Protein AF-A0A7K4WXD0-F1 (afdb_monomer)

Solvent-accessible surface area (backbone atoms only — not comparable to full-atom values): 5165 Å² total; per-residue (Å²): 108,67,57,66,45,69,73,45,38,76,81,36,30,72,66,87,93,30,90,50,32,66,60,41,36,52,53,52,49,53,56,41,47,51,52,48,59,37,64,50,80,82,62,88,88,57,89,71,79,76,89,52,71,77,77,78,49,58,85,47,72,58,49,72,98,80,52,41,59,35,69,40,72,38,80,95,78,67,35,23,31,67,122

Nearest PDB structures (foldseek):
  7apk-assembly1_E  TM=9.694E-01  e=3.416E-09  Homo sapiens
  7znl-assembly1_E  TM=9.694E-01  e=3.416E-09  Homo sapiens
  7znk-assembly1_E  TM=9.694E-01  e=4.445E-09  Homo sapiens

Mean predicted aligned error: 3.93 Å

Organism: NCBI:txid495162

Radius of gyration: 14.61 Å; Cα contacts (8 Å, |Δi|>4): 90; chains: 1; bounding box: 30×26×45 Å

Secondary structure (DSSP, 8-state):
-HHHHHTSGGGG--STT-TTHHHHHHHHHHHHHHHHHHHSPP-TTS-SS-SS---S-BS-S-BTTTTB---EEETTTTEEE--

Sequence (83 aa):
MESEVNVHYKELWGPKPGYQLLTNQLQRLCMVLDVYLETEPHDPSVEGPKEFPQEKMCLRLVRGPLRLKPFKFNYPQGFFSHR

Foldseek 3Di:
DCCVQPVVLVVQQPDPPRPCSVVSSVVLVVQQVLQCQCLDDDDPVDPDDRPRHNPAAEPDQADDPVRDGFSDADVVVRHTGRD

InterPro domains:
  IPR019163 THO complex, subunit 5 [PTHR13375] (1-83)

pLDDT: mean 92.98, std 4.42, range [81.88, 98.38]

Structure (mmCIF, N/CA/C/O backbone):
data_AF-A0A7K4WXD0-F1
#
_entry.id   AF-A0A7K4WXD0-F1
#
loop_
_atom_site.group_PDB
_atom_site.id
_atom_site.type_symbol
_atom_site.label_atom_id
_atom_site.label_alt_id
_atom_site.label_comp_id
_atom_site.label_asym_id
_atom_site.label_entity_id
_atom_site.label_seq_id
_atom_site.pdbx_PDB_ins_code
_atom_site.Cartn_x
_atom_site.Cartn_y
_atom_site.C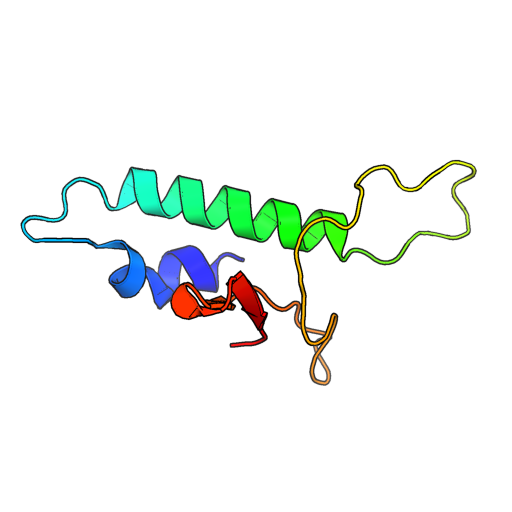artn_z
_atom_site.occupancy
_atom_site.B_iso_or_equiv
_atom_site.auth_seq_id
_atom_site.auth_comp_id
_atom_site.auth_asym_id
_atom_site.auth_atom_id
_atom_site.pdbx_PDB_model_num
ATOM 1 N N . MET A 1 1 ? -4.870 -2.116 -4.792 1.00 94.25 1 MET A N 1
ATOM 2 C CA . MET A 1 1 ? -4.812 -0.871 -3.997 1.00 94.25 1 MET A CA 1
ATOM 3 C C . MET A 1 1 ? -6.143 -0.612 -3.316 1.00 94.25 1 MET A C 1
ATOM 5 O O . MET A 1 1 ? -6.170 -0.618 -2.098 1.00 94.25 1 MET A O 1
ATOM 9 N N . GLU A 1 2 ? -7.249 -0.496 -4.056 1.00 97.31 2 GLU A N 1
ATOM 10 C CA . GLU A 1 2 ? -8.584 -0.257 -3.473 1.00 97.31 2 GLU A CA 1
ATOM 11 C C . GLU A 1 2 ? -8.957 -1.235 -2.350 1.00 97.31 2 GLU A C 1
ATOM 13 O O . GLU A 1 2 ? -9.400 -0.814 -1.286 1.00 97.31 2 GLU A O 1
ATOM 18 N N . SER A 1 3 ? -8.714 -2.537 -2.531 1.00 96.12 3 SER A N 1
ATOM 19 C CA . SER A 1 3 ? -8.980 -3.547 -1.497 1.00 96.12 3 SER A CA 1
ATOM 20 C C . SER A 1 3 ? -8.198 -3.315 -0.195 1.00 96.12 3 SER A C 1
ATOM 22 O O . SER A 1 3 ? -8.738 -3.542 0.886 1.00 96.12 3 SER A O 1
ATOM 24 N N . GL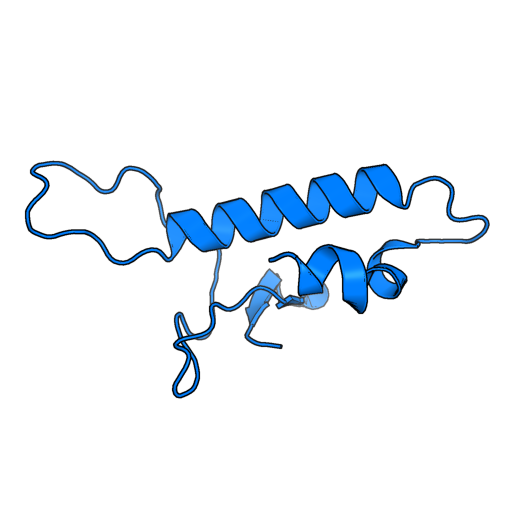U A 1 4 ? -6.960 -2.815 -0.268 1.00 96.62 4 GLU A N 1
ATOM 25 C CA . GLU A 1 4 ? -6.125 -2.504 0.907 1.00 96.62 4 GLU A CA 1
ATOM 26 C C . GLU A 1 4 ? -6.695 -1.362 1.749 1.00 96.62 4 GLU A C 1
ATOM 28 O O . GLU A 1 4 ? -6.441 -1.305 2.950 1.00 96.62 4 GLU A O 1
ATOM 33 N N . VAL A 1 5 ? -7.486 -0.479 1.137 1.00 97.44 5 VAL A N 1
ATOM 34 C CA . VAL A 1 5 ? -8.090 0.685 1.795 1.00 97.44 5 VAL A CA 1
ATOM 35 C C . VAL A 1 5 ? -9.538 0.404 2.204 1.00 97.44 5 VAL A C 1
ATOM 37 O O . VAL A 1 5 ? -9.932 0.722 3.326 1.00 97.44 5 VAL A O 1
ATOM 40 N N . ASN A 1 6 ? -10.318 -0.218 1.316 1.00 97.19 6 ASN A N 1
ATOM 41 C CA . ASN A 1 6 ? -11.769 -0.364 1.453 1.00 97.19 6 ASN A CA 1
ATOM 42 C C . ASN A 1 6 ? -12.174 -1.674 2.135 1.00 97.19 6 ASN A C 1
ATOM 44 O O . ASN A 1 6 ? -13.051 -1.676 2.992 1.00 97.19 6 ASN A O 1
ATOM 48 N N . VAL A 1 7 ? -11.535 -2.797 1.786 1.00 97.62 7 VAL A N 1
ATOM 49 C CA . VAL A 1 7 ? -11.865 -4.114 2.365 1.00 97.62 7 VAL A CA 1
ATOM 50 C C . VAL A 1 7 ? -11.131 -4.308 3.692 1.00 97.62 7 VAL A C 1
ATOM 52 O O . VAL A 1 7 ? -11.712 -4.775 4.671 1.00 97.62 7 VAL A O 1
ATOM 55 N N . HIS A 1 8 ? -9.865 -3.891 3.754 1.00 96.19 8 HIS A N 1
ATOM 56 C CA . HIS A 1 8 ? -9.009 -4.041 4.935 1.00 96.19 8 HIS A CA 1
ATOM 57 C C . HIS A 1 8 ? -9.018 -2.824 5.876 1.00 96.19 8 HIS A C 1
ATOM 59 O O . HIS A 1 8 ? -8.172 -2.721 6.762 1.00 96.19 8 HIS A O 1
ATOM 65 N N . TYR A 1 9 ? -10.015 -1.938 5.758 1.00 95.94 9 TYR A N 1
ATOM 66 C CA . TYR A 1 9 ? -10.127 -0.700 6.545 1.00 95.94 9 TYR A CA 1
ATOM 67 C C . TYR A 1 9 ? -10.099 -0.915 8.069 1.00 95.94 9 TYR A C 1
ATOM 69 O O . TYR A 1 9 ? -9.670 -0.040 8.815 1.00 95.94 9 TYR A O 1
ATOM 77 N N . LYS A 1 10 ? -10.524 -2.090 8.558 1.00 95.19 10 LYS A N 1
ATOM 78 C CA . LYS A 1 10 ? -10.499 -2.419 9.993 1.00 95.19 10 LYS A CA 1
ATOM 79 C C . LYS A 1 10 ? -9.081 -2.434 10.574 1.00 95.19 10 LYS A C 1
ATOM 81 O O . LYS A 1 10 ? -8.925 -2.136 11.753 1.00 95.19 10 LYS A O 1
ATOM 86 N N . GLU A 1 11 ? -8.059 -2.718 9.761 1.00 94.31 11 GLU A N 1
ATOM 87 C CA . GLU A 1 11 ? -6.643 -2.617 10.159 1.00 94.31 11 GLU A CA 1
ATOM 88 C C . GLU A 1 11 ? -6.225 -1.159 10.438 1.00 94.31 11 GLU A C 1
ATOM 90 O O . GLU A 1 11 ? -5.222 -0.918 11.104 1.00 94.31 11 GLU A O 1
ATOM 95 N N . LEU A 1 12 ? -6.993 -0.187 9.936 1.00 95.25 12 LEU A N 1
ATOM 96 C CA . LEU A 1 12 ? -6.702 1.248 9.968 1.00 95.25 12 LEU A CA 1
ATOM 97 C C . LEU A 1 12 ? -7.534 2.004 11.013 1.00 95.25 12 LEU A C 1
ATOM 99 O O . LEU A 1 12 ? -7.388 3.216 11.151 1.00 95.25 12 LEU A O 1
ATOM 103 N N . TRP A 1 13 ? -8.405 1.314 11.754 1.00 92.62 13 TRP A N 1
ATOM 104 C CA . TRP A 1 13 ? -9.294 1.940 12.740 1.00 92.62 13 TRP A CA 1
ATOM 105 C C . TRP A 1 13 ? -8.508 2.593 13.890 1.00 92.62 13 TRP A C 1
ATOM 107 O O . TRP A 1 13 ? -8.929 3.607 14.443 1.00 92.62 13 TRP A O 1
ATOM 117 N N . GLY A 1 14 ? -7.343 2.036 14.236 1.00 88.38 14 GLY A N 1
ATOM 118 C CA . GLY A 1 14 ? -6.566 2.479 15.390 1.00 88.38 14 GLY A CA 1
ATOM 119 C C . GLY A 1 14 ? -7.310 2.258 16.720 1.00 88.38 14 GLY A C 1
ATOM 120 O O . GLY A 1 14 ? -8.263 1.474 16.784 1.00 88.38 14 GLY A O 1
ATOM 121 N N . PRO A 1 15 ? -6.875 2.911 17.812 1.00 89.62 15 PRO A N 1
ATOM 122 C CA . PRO A 1 15 ? -7.550 2.816 19.101 1.00 89.62 15 PRO A CA 1
ATOM 123 C C . PRO A 1 15 ? -8.951 3.443 19.051 1.00 89.62 15 PRO A C 1
ATOM 125 O O . PRO A 1 15 ? -9.202 4.419 18.339 1.00 89.62 15 PRO A O 1
ATOM 128 N N . LYS A 1 16 ? -9.877 2.898 19.851 1.00 88.56 16 LYS A N 1
ATOM 129 C CA . LYS A 1 16 ? -11.214 3.486 20.00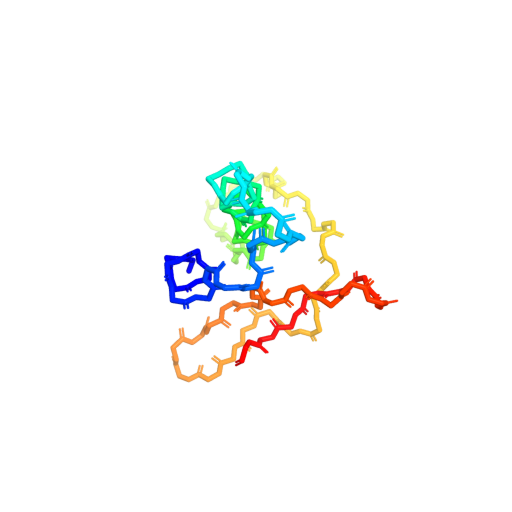8 1.00 88.56 16 LYS A CA 1
ATOM 130 C C . LYS A 1 16 ? -11.086 4.926 20.523 1.00 88.56 16 LYS A C 1
ATOM 132 O O . LYS A 1 16 ? -10.262 5.167 21.405 1.00 88.56 16 LYS A O 1
ATOM 137 N N . PRO A 1 17 ? -11.894 5.870 20.013 1.00 86.56 17 PRO A N 1
ATOM 138 C CA . PRO A 1 17 ? -13.091 5.683 19.173 1.00 86.56 17 PRO A CA 1
ATOM 13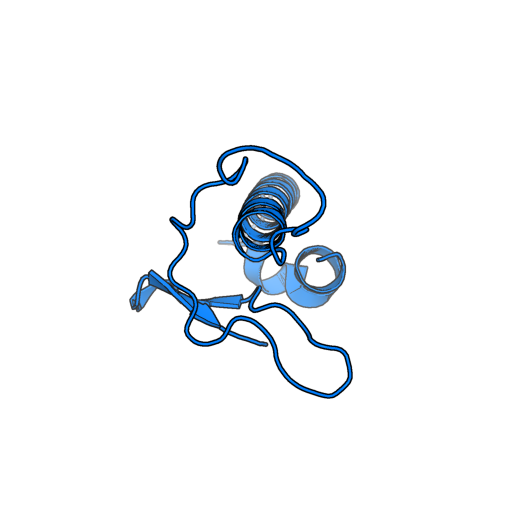9 C C . PRO A 1 17 ? -12.844 5.570 17.652 1.00 86.56 17 PRO A C 1
ATOM 141 O O . PRO A 1 17 ? -13.779 5.258 16.921 1.00 86.56 17 PRO A O 1
ATOM 144 N N . GLY A 1 18 ? -11.609 5.745 17.165 1.00 89.25 18 GLY A N 1
ATOM 145 C CA . GLY A 1 18 ? -11.258 5.528 15.753 1.00 89.25 18 GLY A CA 1
ATOM 146 C C . GLY A 1 18 ? -11.530 6.678 14.788 1.00 89.25 18 GLY A C 1
ATOM 147 O O . GLY A 1 18 ? -11.756 6.454 13.601 1.00 89.25 18 GLY A O 1
ATOM 148 N N . TYR A 1 19 ? -11.489 7.920 15.270 1.00 92.88 19 TYR A N 1
ATOM 149 C CA . TYR A 1 19 ? -11.730 9.111 14.442 1.00 92.88 19 TYR A CA 1
ATOM 150 C C . TYR A 1 19 ? -10.691 9.345 13.332 1.00 92.88 19 TYR A C 1
ATOM 152 O O . TYR A 1 19 ? -10.909 10.177 12.460 1.00 92.88 19 TYR A O 1
ATOM 160 N N . GLN A 1 20 ? -9.575 8.613 13.343 1.00 95.88 20 GLN A N 1
ATOM 161 C CA . GLN A 1 20 ? -8.478 8.756 12.379 1.00 95.88 20 GLN A CA 1
ATOM 162 C C . GLN A 1 20 ? -8.581 7.779 11.196 1.00 95.88 20 GLN A C 1
ATOM 164 O O . GLN A 1 20 ? -7.612 7.582 10.472 1.00 95.88 20 GLN A O 1
ATOM 169 N N . LEU A 1 21 ? -9.735 7.134 10.979 1.00 96.25 21 LEU A N 1
ATOM 170 C CA . LEU A 1 21 ? -9.868 6.142 9.908 1.00 96.25 21 LEU A CA 1
ATOM 171 C C . LEU A 1 21 ? -9.526 6.726 8.528 1.00 96.25 21 LEU A C 1
ATOM 173 O O . LEU A 1 21 ? -8.750 6.124 7.792 1.00 96.25 21 LEU A O 1
ATOM 177 N N . LEU A 1 22 ? -10.064 7.902 8.193 1.00 97.31 22 LEU A N 1
ATOM 178 C CA . LEU A 1 22 ? -9.851 8.515 6.880 1.00 97.31 22 LEU A CA 1
ATOM 179 C C . LEU A 1 22 ? -8.384 8.906 6.656 1.00 97.31 22 LEU A C 1
ATOM 181 O O . LEU A 1 22 ? -7.823 8.629 5.599 1.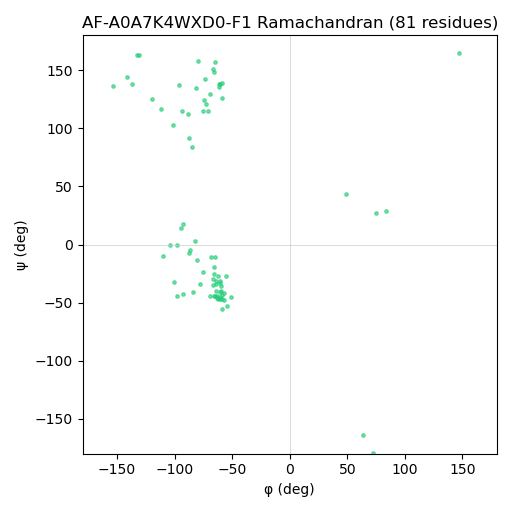00 97.31 22 LEU A O 1
ATOM 185 N N . THR A 1 23 ? -7.742 9.521 7.650 1.00 97.69 23 THR A N 1
ATOM 186 C CA . THR A 1 23 ? -6.324 9.905 7.567 1.00 97.69 23 THR A CA 1
ATOM 187 C C . THR A 1 23 ? -5.428 8.673 7.443 1.00 97.69 23 THR A C 1
ATOM 189 O O . THR A 1 23 ? -4.534 8.652 6.597 1.00 97.69 23 THR A O 1
ATOM 192 N N . ASN A 1 24 ? -5.733 7.598 8.173 1.00 97.25 24 ASN A N 1
ATOM 193 C CA . ASN A 1 24 ? -5.030 6.320 8.046 1.00 97.25 24 ASN A CA 1
ATOM 194 C C . ASN A 1 24 ? -5.261 5.649 6.679 1.00 97.25 24 ASN A C 1
ATOM 196 O O . ASN A 1 24 ? -4.350 5.021 6.141 1.00 97.25 24 ASN A O 1
ATOM 200 N N . GLN A 1 25 ? -6.455 5.785 6.092 1.00 97.62 25 GLN A N 1
ATOM 201 C CA . GLN A 1 25 ? -6.758 5.316 4.735 1.00 97.62 25 GLN A CA 1
ATOM 202 C C . GLN A 1 25 ? -5.958 6.072 3.674 1.00 97.62 25 GLN A C 1
ATOM 204 O O . GLN A 1 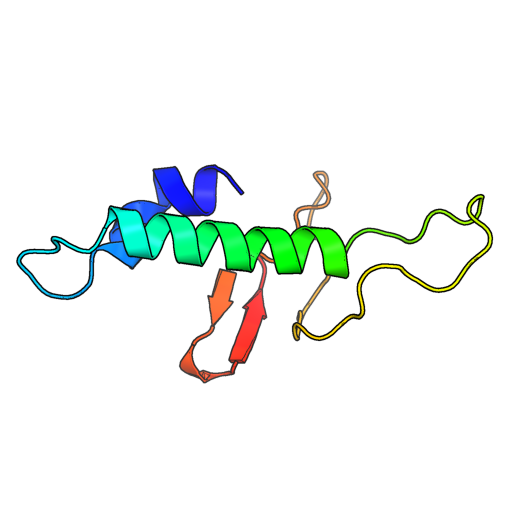25 ? -5.380 5.432 2.796 1.00 97.62 25 GLN A O 1
ATOM 209 N N . LEU A 1 26 ? -5.863 7.399 3.780 1.00 98.38 26 LEU A N 1
ATOM 210 C CA . LEU A 1 26 ? -5.034 8.211 2.887 1.00 98.38 26 LEU A CA 1
ATOM 211 C C . LEU A 1 26 ? -3.553 7.852 3.026 1.00 98.38 26 LEU A C 1
ATOM 213 O O . LEU A 1 26 ? -2.881 7.635 2.022 1.00 98.38 26 LEU A O 1
ATOM 217 N N . GLN A 1 27 ? -3.057 7.691 4.256 1.00 97.62 27 GLN A N 1
ATOM 218 C CA . GLN A 1 27 ? -1.680 7.258 4.488 1.00 97.62 27 GLN A CA 1
ATOM 219 C C . GLN A 1 27 ? -1.412 5.870 3.888 1.00 97.62 27 GLN A C 1
ATOM 221 O O . GLN A 1 27 ? -0.403 5.677 3.210 1.00 97.62 27 GLN A O 1
ATOM 226 N N . ARG A 1 28 ? -2.322 4.904 4.086 1.00 97.50 28 ARG A N 1
ATOM 227 C CA . ARG A 1 28 ? -2.217 3.569 3.475 1.00 97.50 28 ARG A CA 1
ATOM 228 C C . ARG A 1 28 ? -2.224 3.660 1.951 1.00 97.50 28 ARG A C 1
ATOM 230 O O . ARG A 1 28 ? -1.449 2.945 1.326 1.00 97.50 28 ARG A O 1
ATOM 237 N N . LEU A 1 29 ? -3.061 4.522 1.369 1.00 98.31 29 LEU A N 1
ATOM 238 C CA . LEU A 1 29 ? -3.129 4.737 -0.074 1.00 98.31 29 LEU A CA 1
ATOM 239 C C . LEU A 1 29 ? -1.804 5.276 -0.631 1.00 98.31 29 LEU A C 1
ATOM 241 O O . LEU A 1 29 ? -1.305 4.715 -1.602 1.00 98.31 29 LEU A O 1
ATOM 245 N N . CYS A 1 30 ? -1.209 6.288 0.009 1.00 97.81 30 CYS A N 1
ATOM 246 C CA . CYS A 1 30 ? 0.109 6.802 -0.375 1.00 97.81 30 CYS A CA 1
ATOM 247 C C . CYS A 1 30 ? 1.176 5.703 -0.301 1.00 97.81 30 CYS A C 1
ATOM 249 O O . CYS A 1 30 ? 1.901 5.488 -1.264 1.00 97.81 30 CYS A O 1
ATOM 251 N N . MET A 1 31 ? 1.208 4.926 0.788 1.00 96.12 31 MET A N 1
ATOM 252 C CA . MET A 1 31 ? 2.168 3.824 0.923 1.00 96.12 31 MET A CA 1
ATOM 253 C C . MET A 1 31 ? 2.040 2.780 -0.194 1.00 96.12 31 MET A C 1
ATOM 255 O O . MET A 1 31 ? 3.049 2.299 -0.703 1.00 96.12 31 MET A O 1
ATOM 259 N N . VAL A 1 32 ? 0.817 2.385 -0.567 1.00 96.88 32 VAL A N 1
ATOM 260 C CA . VAL A 1 32 ? 0.637 1.394 -1.642 1.00 96.88 32 VAL A CA 1
ATOM 261 C C . VAL A 1 32 ? 0.867 1.988 -3.032 1.00 96.88 32 VAL A C 1
ATOM 263 O O . VAL A 1 32 ? 1.202 1.232 -3.941 1.00 96.88 32 VAL A O 1
ATOM 266 N N . LEU A 1 33 ? 0.718 3.307 -3.200 1.00 97.25 33 LEU A N 1
ATOM 267 C CA . LEU A 1 33 ? 1.092 4.015 -4.424 1.00 97.25 33 LEU A CA 1
ATOM 268 C C . LEU A 1 33 ? 2.614 4.041 -4.599 1.00 97.25 33 LEU A C 1
ATOM 270 O O . LEU A 1 33 ? 3.075 3.703 -5.685 1.00 97.25 33 LEU A O 1
ATOM 274 N N . ASP A 1 34 ? 3.379 4.324 -3.538 1.00 96.12 34 ASP A N 1
ATOM 275 C CA . ASP A 1 34 ? 4.844 4.220 -3.570 1.00 96.12 34 ASP A CA 1
ATOM 276 C C . ASP A 1 34 ? 5.261 2.818 -4.036 1.00 96.12 34 ASP A C 1
ATOM 278 O O . ASP A 1 34 ? 5.961 2.662 -5.030 1.00 96.12 34 ASP A O 1
ATOM 282 N N . VAL A 1 35 ? 4.741 1.765 -3.388 1.00 96.12 35 VAL A N 1
ATOM 283 C CA . VAL A 1 35 ? 5.043 0.376 -3.778 1.00 96.12 35 VAL A CA 1
ATOM 284 C C . VAL A 1 35 ? 4.672 0.111 -5.232 1.00 96.12 35 VAL A C 1
ATOM 286 O O . VAL A 1 35 ? 5.411 -0.577 -5.932 1.00 96.12 35 VAL A O 1
ATOM 289 N N . TYR A 1 36 ? 3.530 0.615 -5.701 1.00 95.44 36 TYR A N 1
ATOM 290 C CA . TYR A 1 36 ? 3.126 0.440 -7.091 1.00 95.44 36 TYR A CA 1
ATOM 291 C C . TYR A 1 36 ? 4.173 1.036 -8.039 1.00 95.44 36 TYR A C 1
ATOM 293 O O . TYR A 1 36 ? 4.732 0.295 -8.843 1.00 95.44 36 TYR A O 1
ATOM 301 N N . LEU A 1 37 ? 4.511 2.316 -7.872 1.00 94.12 37 LEU A N 1
ATOM 302 C CA . LEU A 1 37 ? 5.458 3.040 -8.725 1.00 94.12 37 LEU A CA 1
ATOM 303 C C . LEU A 1 37 ? 6.874 2.449 -8.661 1.00 94.12 37 LEU A C 1
ATOM 305 O O . LEU A 1 37 ? 7.495 2.177 -9.687 1.00 94.12 37 LEU A O 1
ATOM 309 N N . GLU A 1 38 ? 7.372 2.163 -7.459 1.00 93.44 38 GLU A N 1
ATOM 310 C CA . GLU A 1 38 ? 8.714 1.612 -7.256 1.00 93.44 38 GLU A CA 1
ATOM 311 C C . GLU A 1 38 ? 8.858 0.188 -7.812 1.00 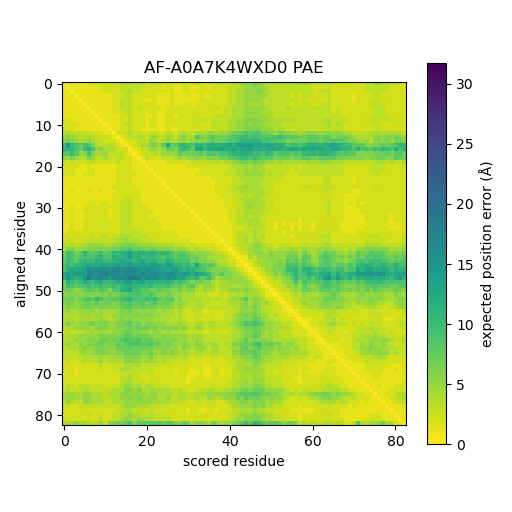93.44 38 GLU A C 1
ATOM 313 O O . GLU A 1 38 ? 9.941 -0.235 -8.237 1.00 93.44 38 GLU A O 1
ATOM 318 N N . THR A 1 39 ? 7.778 -0.593 -7.827 1.00 92.31 39 THR A N 1
ATOM 319 C CA . THR A 1 39 ? 7.808 -1.978 -8.317 1.00 92.31 39 THR A CA 1
ATOM 320 C C . THR A 1 39 ? 7.326 -2.119 -9.752 1.00 92.31 39 THR A C 1
ATOM 322 O O . THR A 1 39 ? 7.312 -3.247 -10.259 1.00 92.31 39 THR A O 1
ATOM 325 N N . GLU A 1 40 ? 6.923 -1.035 -10.420 1.00 90.06 40 GLU A N 1
ATOM 326 C CA . GLU A 1 40 ? 6.580 -1.100 -11.836 1.00 90.06 40 GLU A CA 1
ATOM 327 C C . GLU A 1 40 ? 7.798 -1.537 -12.667 1.00 90.06 40 GLU A C 1
ATOM 329 O O . GLU A 1 40 ? 8.934 -1.114 -12.394 1.00 90.06 40 GLU A O 1
ATOM 334 N N . PRO A 1 41 ? 7.601 -2.460 -13.631 1.00 85.19 41 PRO A N 1
ATOM 335 C CA . PRO A 1 41 ? 8.660 -2.845 -14.547 1.00 85.19 41 PRO A CA 1
ATOM 336 C C . PRO A 1 41 ? 9.109 -1.619 -15.334 1.00 85.19 41 PRO A C 1
ATOM 338 O O . PRO A 1 41 ? 8.284 -0.831 -15.786 1.00 85.19 41 PRO A O 1
ATOM 341 N N . HIS A 1 42 ? 10.415 -1.474 -15.513 1.00 83.12 42 HIS A N 1
ATOM 342 C CA . HIS A 1 42 ? 10.935 -0.422 -16.370 1.00 83.12 42 HIS A CA 1
ATOM 343 C C . HIS A 1 42 ? 10.582 -0.732 -17.831 1.00 83.12 42 HIS A C 1
ATOM 345 O O . HIS A 1 42 ? 10.810 -1.854 -18.291 1.00 83.12 42 HIS A O 1
ATOM 351 N N . ASP A 1 43 ? 10.009 0.249 -18.528 1.00 84.06 43 ASP A N 1
ATOM 352 C CA . ASP A 1 43 ? 9.742 0.164 -19.960 1.00 84.06 43 ASP A CA 1
ATOM 353 C C . ASP A 1 43 ? 11.064 0.352 -20.722 1.00 84.06 43 ASP A C 1
ATOM 355 O O . ASP A 1 43 ? 11.647 1.434 -20.655 1.00 84.06 43 ASP A O 1
ATOM 359 N N . PRO A 1 44 ? 11.557 -0.672 -21.445 1.00 84.31 44 PRO A N 1
ATOM 360 C CA . PRO A 1 44 ? 12.832 -0.586 -22.150 1.00 84.31 44 PRO A CA 1
ATOM 361 C C . PRO A 1 44 ? 12.807 0.389 -23.337 1.00 84.31 44 PRO A C 1
ATOM 363 O O . PRO A 1 44 ? 13.863 0.666 -23.899 1.00 84.31 44 PRO A O 1
ATOM 366 N N . SER A 1 45 ? 11.631 0.876 -23.752 1.00 87.75 45 SER A N 1
ATOM 367 C CA . SER A 1 45 ? 11.502 1.881 -24.814 1.00 87.75 45 SER A CA 1
ATOM 368 C C . SER A 1 45 ? 11.763 3.313 -24.339 1.00 87.75 45 SER A C 1
ATOM 370 O O . SER A 1 45 ? 11.944 4.203 -25.170 1.00 87.75 45 SER A O 1
ATOM 372 N N . VAL A 1 46 ? 11.803 3.545 -23.024 1.00 85.94 46 VAL A N 1
ATOM 373 C CA . VAL A 1 46 ? 12.052 4.863 -22.436 1.00 85.94 46 VAL A CA 1
ATOM 374 C C . VAL A 1 46 ? 13.545 5.013 -22.153 1.00 85.94 46 VAL A C 1
ATOM 376 O O . VAL A 1 46 ? 14.101 4.323 -21.302 1.00 85.94 46 VAL A O 1
ATOM 379 N N . GLU A 1 47 ? 14.202 5.945 -22.845 1.00 84.44 47 GLU A N 1
ATOM 380 C CA . GLU A 1 47 ? 15.569 6.351 -22.510 1.00 84.44 47 GLU A CA 1
ATOM 381 C C . GLU A 1 47 ? 15.569 7.187 -21.224 1.00 84.44 47 GLU A C 1
ATOM 383 O O . GLU A 1 47 ? 14.943 8.243 -21.147 1.00 84.44 47 GLU A O 1
ATOM 388 N N . GLY A 1 48 ? 16.296 6.726 -20.208 1.00 81.88 48 GLY A N 1
ATOM 389 C CA . GLY A 1 48 ? 16.497 7.470 -18.968 1.00 81.88 48 GLY A CA 1
ATOM 390 C C . GLY A 1 48 ? 16.610 6.571 -17.740 1.00 81.88 48 GLY A C 1
ATOM 391 O O . GLY A 1 48 ? 16.286 5.383 -17.794 1.00 81.88 48 GLY A O 1
ATOM 392 N N . PRO A 1 49 ? 17.094 7.113 -16.610 1.00 82.69 49 PRO A N 1
ATOM 393 C CA . PRO A 1 49 ? 17.073 6.389 -15.351 1.00 82.69 49 PRO A CA 1
ATOM 394 C C . PRO A 1 49 ? 15.629 6.138 -14.911 1.00 82.69 49 PRO A C 1
ATOM 396 O O . PRO A 1 49 ? 14.701 6.858 -15.280 1.00 82.69 49 PRO A O 1
ATOM 399 N N . LYS A 1 50 ? 15.444 5.121 -14.072 1.00 83.38 50 LYS A N 1
ATOM 400 C CA . LYS A 1 50 ? 14.143 4.838 -13.475 1.00 83.38 50 LYS A CA 1
ATOM 401 C C . LYS A 1 50 ? 13.652 6.053 -12.676 1.00 83.38 50 LYS A C 1
ATOM 403 O O . LYS A 1 50 ? 14.357 6.513 -11.784 1.00 83.38 50 LYS A O 1
ATOM 408 N N . GLU A 1 51 ? 12.442 6.520 -12.983 1.00 85.25 51 GLU A N 1
ATOM 409 C CA . GLU A 1 51 ? 11.830 7.705 -12.358 1.00 85.25 51 GLU A CA 1
ATOM 410 C C . GLU A 1 51 ? 11.678 7.552 -10.837 1.00 85.25 51 GLU A C 1
ATOM 412 O O . GLU A 1 51 ? 11.966 8.481 -10.086 1.00 85.25 51 GLU A O 1
ATOM 417 N N . PHE A 1 52 ? 11.294 6.356 -10.378 1.00 88.25 52 PHE A N 1
ATOM 418 C CA . PHE A 1 52 ? 11.079 6.058 -8.962 1.00 88.25 52 PHE A CA 1
ATOM 419 C C . PHE A 1 52 ? 12.138 5.074 -8.436 1.00 88.25 52 PHE A C 1
ATOM 421 O O . PHE A 1 52 ? 12.194 3.929 -8.912 1.00 88.25 52 PHE A O 1
ATOM 428 N N . PRO A 1 53 ? 12.986 5.474 -7.468 1.00 86.50 53 PRO A N 1
ATOM 429 C CA . PRO A 1 53 ? 13.982 4.586 -6.875 1.00 86.50 53 PRO A CA 1
ATOM 430 C C . PRO A 1 53 ? 13.313 3.468 -6.066 1.00 86.50 53 PRO A C 1
ATOM 432 O O . PRO A 1 53 ? 12.233 3.645 -5.522 1.00 86.50 53 PRO A O 1
ATOM 435 N N . GLN A 1 54 ? 13.953 2.300 -5.974 1.00 89.44 54 GLN A N 1
ATOM 436 C CA . GLN A 1 54 ? 13.439 1.179 -5.178 1.00 89.44 54 GLN A CA 1
ATOM 437 C C . GLN A 1 54 ? 13.905 1.283 -3.729 1.00 89.44 54 GLN A C 1
ATOM 439 O O . GLN A 1 54 ? 14.966 0.771 -3.373 1.00 89.44 54 GLN A O 1
ATOM 444 N N . GLU A 1 55 ? 13.100 1.933 -2.899 1.00 90.62 55 GLU A N 1
ATOM 445 C CA . GLU A 1 55 ? 13.380 2.135 -1.478 1.00 90.62 55 GLU A CA 1
ATOM 446 C C . GLU A 1 55 ? 12.614 1.138 -0.602 1.00 90.62 55 GLU A C 1
ATOM 448 O O . GLU A 1 55 ? 13.104 0.714 0.449 1.00 90.62 55 GLU A O 1
ATOM 453 N N . LYS A 1 56 ? 11.412 0.720 -1.019 1.00 92.12 56 LYS A N 1
ATOM 454 C CA . LYS A 1 56 ? 10.597 -0.227 -0.257 1.00 92.12 56 LYS A CA 1
ATOM 455 C C . LYS A 1 56 ? 11.161 -1.640 -0.368 1.00 92.12 56 LYS A C 1
ATOM 457 O O . L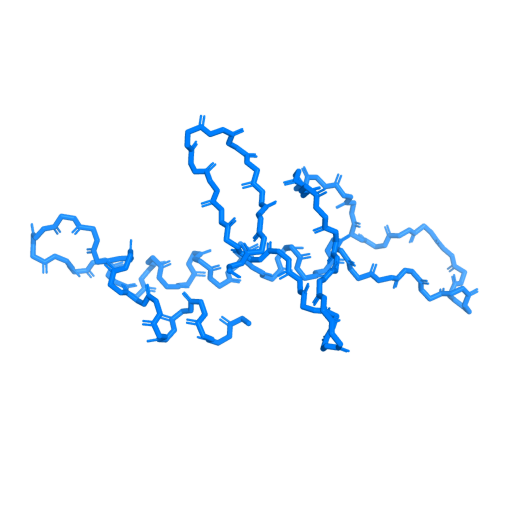YS A 1 56 ? 11.224 -2.242 -1.442 1.00 92.12 56 LYS A O 1
ATOM 462 N N . MET A 1 57 ? 11.444 -2.249 0.780 1.00 94.06 57 MET A N 1
ATOM 463 C CA . MET A 1 57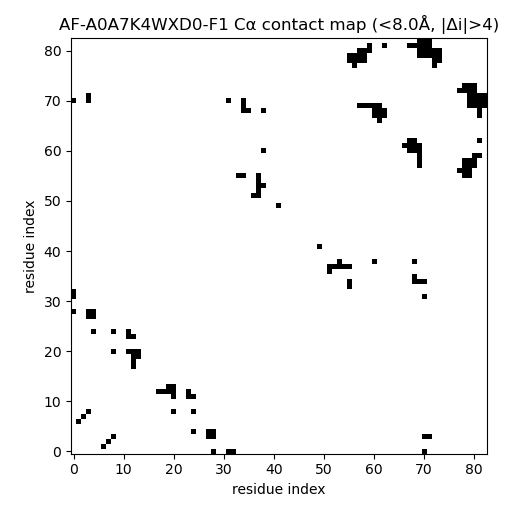 ? 11.840 -3.653 0.842 1.00 94.06 57 MET A CA 1
ATOM 464 C C . MET A 1 57 ? 10.644 -4.567 0.538 1.00 94.06 57 MET A C 1
ATOM 466 O O . MET A 1 57 ? 9.694 -4.628 1.315 1.00 94.06 57 MET A O 1
ATOM 470 N N . CYS A 1 58 ? 10.695 -5.305 -0.572 1.00 94.12 58 CYS A N 1
ATOM 471 C CA . CYS A 1 58 ? 9.648 -6.238 -1.000 1.00 94.12 58 CYS A CA 1
ATOM 472 C C . CYS A 1 58 ? 10.201 -7.667 -1.092 1.00 94.12 58 CYS A C 1
ATOM 474 O O . CYS A 1 58 ? 11.148 -7.904 -1.836 1.00 94.12 58 CYS A O 1
ATOM 476 N N . LEU A 1 59 ? 9.587 -8.647 -0.413 1.00 89.50 59 LEU A N 1
ATOM 477 C CA . LEU A 1 59 ? 10.054 -10.049 -0.482 1.00 89.50 59 LEU A CA 1
ATOM 478 C C . LEU A 1 59 ? 9.932 -10.655 -1.888 1.00 89.50 59 LEU A C 1
ATOM 480 O O . LEU A 1 59 ? 10.713 -11.519 -2.282 1.00 89.50 59 LEU A O 1
ATOM 484 N N . ARG A 1 60 ? 8.897 -10.246 -2.625 1.00 92.25 60 ARG A N 1
ATOM 485 C CA . ARG A 1 60 ? 8.614 -10.676 -3.994 1.00 92.25 60 ARG A CA 1
ATOM 486 C C . ARG A 1 60 ? 7.820 -9.577 -4.694 1.00 92.25 60 ARG A C 1
ATOM 488 O O . ARG A 1 60 ? 6.898 -9.027 -4.105 1.00 92.25 60 ARG A O 1
ATOM 495 N N . LEU A 1 61 ? 8.176 -9.264 -5.940 1.00 92.19 61 LEU A N 1
ATOM 496 C CA . LEU A 1 61 ? 7.556 -8.160 -6.686 1.00 92.19 61 LEU A CA 1
ATOM 497 C C . LEU A 1 61 ? 6.177 -8.515 -7.258 1.00 92.19 61 LEU A C 1
ATOM 499 O O . LEU A 1 61 ? 5.305 -7.656 -7.344 1.00 92.19 61 LEU A O 1
ATOM 503 N N . VAL A 1 62 ? 5.970 -9.774 -7.656 1.00 93.50 62 VAL A N 1
ATOM 504 C CA . VAL A 1 62 ? 4.721 -10.245 -8.273 1.00 93.50 62 VAL A CA 1
ATOM 505 C C . VAL A 1 62 ? 4.346 -11.647 -7.792 1.00 93.50 62 VAL A C 1
ATOM 507 O O . VAL A 1 62 ? 5.218 -12.498 -7.610 1.00 93.50 62 VAL A O 1
ATOM 510 N N . ARG A 1 63 ? 3.046 -11.925 -7.630 1.00 94.31 63 ARG A N 1
ATOM 511 C CA . ARG A 1 63 ? 2.538 -13.261 -7.265 1.00 94.31 63 ARG A CA 1
ATOM 512 C C . ARG A 1 63 ? 1.303 -13.660 -8.069 1.00 94.31 63 ARG A C 1
ATOM 514 O O . ARG A 1 63 ? 0.357 -12.885 -8.197 1.00 94.31 63 ARG A O 1
ATOM 521 N N . GLY A 1 64 ? 1.281 -14.926 -8.486 1.00 93.50 64 GLY A N 1
ATOM 522 C CA . GLY A 1 64 ? 0.125 -15.576 -9.103 1.00 93.50 64 GLY A CA 1
ATOM 523 C C . GLY A 1 64 ? -0.172 -15.102 -10.533 1.00 93.50 64 GLY A C 1
ATOM 524 O O . GLY A 1 64 ? 0.531 -14.233 -11.052 1.00 93.50 64 GLY A O 1
ATOM 525 N N . PRO A 1 65 ? -1.225 -15.652 -11.166 1.00 93.88 65 PRO A N 1
ATOM 526 C CA . PRO A 1 65 ? -1.569 -15.360 -12.562 1.00 93.88 65 PRO A CA 1
ATOM 527 C C . PRO A 1 65 ? -1.873 -13.881 -12.826 1.00 93.88 65 PRO A C 1
ATOM 529 O O . PRO A 1 65 ? -1.559 -13.362 -13.889 1.00 93.88 65 PRO A O 1
ATOM 532 N N . LEU A 1 66 ? -2.424 -13.182 -11.828 1.00 92.88 66 LEU A N 1
ATOM 533 C CA . LEU A 1 66 ? -2.755 -11.755 -11.904 1.00 92.88 66 LEU A CA 1
ATOM 534 C C . LEU A 1 66 ? -1.556 -10.830 -11.637 1.00 92.88 66 LEU A C 1
ATOM 536 O O . LEU A 1 66 ? -1.730 -9.619 -11.568 1.00 92.88 66 LEU A O 1
ATOM 540 N N . ARG A 1 67 ? -0.351 -11.389 -11.435 1.00 91.50 67 ARG A N 1
ATOM 541 C CA . ARG A 1 67 ? 0.889 -10.644 -11.155 1.00 91.50 67 ARG A CA 1
ATOM 542 C C . ARG A 1 67 ? 0.724 -9.594 -10.044 1.00 91.50 67 ARG A C 1
ATOM 544 O O . ARG A 1 67 ? 1.220 -8.477 -10.149 1.00 91.50 67 ARG A O 1
ATOM 551 N N . LEU A 1 68 ? 0.040 -9.969 -8.962 1.00 94.06 68 LEU A N 1
ATOM 552 C CA . LEU A 1 68 ? -0.303 -9.056 -7.867 1.00 94.06 68 LEU A CA 1
ATOM 553 C C . LEU A 1 68 ? 0.953 -8.492 -7.201 1.00 94.06 68 LEU A C 1
ATOM 555 O O . LEU A 1 68 ? 1.872 -9.259 -6.923 1.00 94.06 68 LEU A O 1
ATOM 559 N N . LYS A 1 69 ? 0.951 -7.198 -6.874 1.00 95.81 69 LYS A N 1
ATOM 560 C CA . LYS A 1 69 ? 2.022 -6.510 -6.133 1.00 95.81 69 LYS A CA 1
ATOM 561 C C . LYS A 1 69 ? 1.945 -6.769 -4.615 1.00 95.81 69 LYS A C 1
ATOM 563 O O . LYS A 1 69 ? 0.879 -7.146 -4.111 1.00 95.81 69 LYS A O 1
ATOM 568 N N . PRO A 1 70 ? 3.046 -6.601 -3.863 1.00 96.50 70 PRO A N 1
ATOM 569 C CA . PRO A 1 70 ? 3.083 -6.834 -2.420 1.00 96.50 70 PRO A CA 1
ATOM 570 C C . PRO A 1 70 ? 2.610 -5.602 -1.629 1.00 96.50 70 PRO A C 1
ATOM 572 O O . PRO A 1 70 ? 3.414 -4.806 -1.168 1.00 96.50 70 PRO A O 1
ATOM 575 N N . PHE A 1 71 ? 1.305 -5.413 -1.440 1.00 96.94 71 PHE A N 1
ATOM 576 C CA . PHE A 1 71 ? 0.806 -4.215 -0.742 1.00 96.94 71 PHE A CA 1
ATOM 577 C C . PHE A 1 71 ? 0.711 -4.331 0.790 1.00 96.94 71 PHE A C 1
ATOM 579 O O . PHE A 1 71 ? 0.445 -3.336 1.464 1.00 96.94 71 PHE A O 1
ATOM 586 N N . LYS A 1 72 ? 0.932 -5.518 1.369 1.00 96.38 72 LYS A N 1
ATOM 587 C CA . LYS A 1 72 ? 0.802 -5.729 2.816 1.00 96.38 72 LYS A CA 1
ATOM 588 C C . LYS A 1 72 ? 2.117 -5.422 3.528 1.00 96.38 72 LYS A C 1
ATOM 590 O O . LYS A 1 72 ? 3.081 -6.177 3.392 1.00 96.38 72 LYS A O 1
ATOM 595 N N . PHE A 1 73 ? 2.129 -4.361 4.331 1.00 95.94 73 PHE A N 1
ATOM 596 C CA . PHE A 1 73 ? 3.281 -3.988 5.152 1.00 95.94 73 PHE A CA 1
ATOM 597 C C . PHE A 1 73 ? 3.349 -4.796 6.457 1.00 95.94 73 PHE A C 1
ATOM 599 O O . PHE A 1 73 ? 2.348 -4.962 7.159 1.00 95.94 73 PHE A O 1
ATOM 606 N N . ASN A 1 74 ? 4.539 -5.286 6.791 1.00 94.56 74 ASN A N 1
ATOM 607 C CA . ASN A 1 74 ? 4.848 -5.958 8.046 1.00 94.56 74 ASN A CA 1
ATOM 608 C C . ASN A 1 74 ? 5.567 -4.972 8.976 1.00 94.56 74 ASN A C 1
ATOM 610 O O . ASN A 1 74 ? 6.754 -4.714 8.803 1.00 94.56 74 ASN A O 1
ATOM 614 N N . TYR A 1 75 ? 4.846 -4.424 9.960 1.00 91.06 75 TYR A N 1
ATOM 615 C CA . TYR A 1 75 ? 5.397 -3.416 10.873 1.00 91.06 75 TYR A CA 1
ATOM 616 C C . TYR A 1 75 ? 6.594 -3.912 11.699 1.00 91.06 75 TYR A C 1
ATOM 618 O O . TYR A 1 75 ? 7.588 -3.193 11.739 1.00 91.06 75 TYR A O 1
ATOM 626 N N . PRO A 1 76 ? 6.561 -5.107 12.326 1.00 93.62 76 PRO A N 1
ATOM 627 C CA . PRO A 1 76 ? 7.703 -5.583 13.108 1.00 93.62 76 PRO A CA 1
ATOM 628 C C . PRO A 1 76 ? 9.002 -5.748 12.311 1.00 93.62 76 PRO A C 1
ATOM 630 O O . PRO A 1 76 ? 10.078 -5.579 12.874 1.00 93.62 76 PRO A O 1
ATOM 633 N N . GLN A 1 77 ? 8.913 -6.116 11.029 1.00 94.50 77 GLN A N 1
ATOM 634 C CA . GLN A 1 77 ? 10.081 -6.480 10.217 1.00 94.50 77 GLN A CA 1
ATOM 635 C C . GLN A 1 77 ? 10.420 -5.461 9.119 1.00 94.50 77 GLN A C 1
ATOM 637 O O . GLN A 1 77 ? 11.476 -5.569 8.506 1.00 94.50 77 GLN A O 1
ATOM 642 N N . GLY A 1 78 ? 9.552 -4.483 8.856 1.00 94.75 78 GLY A N 1
ATOM 643 C CA . GLY A 1 78 ? 9.834 -3.369 7.950 1.00 94.75 78 GLY A CA 1
ATOM 644 C C . GLY A 1 78 ? 9.806 -3.701 6.455 1.00 94.75 78 GLY A C 1
ATOM 645 O O . GLY A 1 78 ? 10.473 -3.020 5.682 1.00 94.75 78 GLY A O 1
ATOM 646 N N . PHE A 1 79 ? 9.049 -4.714 6.019 1.00 95.94 79 PHE A N 1
ATOM 647 C CA . PHE A 1 79 ? 8.969 -5.089 4.599 1.00 95.94 79 PHE A CA 1
ATOM 648 C C . PHE A 1 79 ? 7.537 -5.261 4.085 1.00 95.94 79 PHE A C 1
ATOM 650 O O . PHE A 1 79 ? 6.582 -5.464 4.838 1.00 95.94 79 PHE A O 1
ATOM 657 N N . PHE A 1 80 ? 7.410 -5.248 2.763 1.00 97.38 80 PHE A N 1
ATOM 658 C CA . PHE A 1 80 ? 6.191 -5.507 2.018 1.00 97.38 80 PHE A CA 1
ATOM 659 C C . PHE A 1 80 ? 6.097 -6.960 1.543 1.00 97.38 80 PHE A C 1
ATOM 661 O O . PHE A 1 80 ? 7.050 -7.565 1.038 1.00 97.38 80 PHE A O 1
ATOM 668 N N . SER A 1 81 ? 4.901 -7.520 1.693 1.00 96.81 81 SER A N 1
ATOM 669 C CA . SER A 1 81 ? 4.544 -8.884 1.315 1.00 96.81 81 SER A CA 1
ATOM 670 C C . SER A 1 81 ? 3.235 -8.911 0.534 1.00 96.81 81 SER A C 1
ATOM 672 O O . SER A 1 81 ? 2.452 -7.958 0.539 1.00 96.81 81 SER A O 1
ATOM 674 N N . HIS A 1 82 ? 2.985 -10.020 -0.159 1.00 95.44 82 HIS A N 1
ATOM 675 C CA . HIS A 1 82 ? 1.673 -10.252 -0.749 1.00 95.44 82 HIS A CA 1
ATOM 676 C C . HIS A 1 82 ? 0.673 -10.606 0.343 1.00 95.44 82 HIS A C 1
ATOM 678 O O . HIS A 1 82 ? 1.005 -11.332 1.282 1.00 95.44 82 HIS A O 1
ATOM 684 N N . ARG A 1 83 ? -0.553 -10.118 0.178 1.00 89.94 83 ARG A N 1
ATOM 685 C CA . ARG A 1 83 ? -1.666 -10.503 1.034 1.00 89.94 83 ARG A CA 1
ATOM 686 C C . ARG A 1 83 ? -2.086 -11.948 0.809 1.00 89.94 83 ARG A C 1
ATOM 688 O O . ARG A 1 83 ? -2.036 -12.407 -0.354 1.00 89.94 83 ARG A O 1
#